Protein AF-A0A0R3WFK0-F1 (afdb_monomer)

Structure (mmCIF, N/CA/C/O backbone):
data_AF-A0A0R3WFK0-F1
#
_entry.id   AF-A0A0R3WFK0-F1
#
loop_
_atom_site.group_PDB
_atom_site.id
_atom_site.type_symbol
_atom_site.label_atom_id
_atom_site.label_alt_id
_atom_site.label_comp_id
_atom_site.label_asym_id
_atom_site.label_entity_id
_atom_site.label_seq_id
_atom_site.pdbx_PDB_ins_code
_atom_site.Cartn_x
_atom_site.Cartn_y
_atom_site.Cartn_z
_atom_site.occupancy
_atom_site.B_iso_or_equiv
_atom_site.auth_seq_id
_atom_site.auth_comp_id
_atom_site.auth_asym_id
_atom_site.auth_atom_id
_atom_site.pdbx_PDB_model_num
ATOM 1 N N . MET A 1 1 ? -41.812 4.746 13.144 1.00 50.59 1 MET A N 1
ATOM 2 C CA . MET A 1 1 ? -41.036 3.509 13.360 1.00 50.59 1 MET A CA 1
ATOM 3 C C . MET A 1 1 ? -39.976 3.384 12.269 1.00 50.59 1 MET A C 1
ATOM 5 O O . MET A 1 1 ? -40.323 3.472 11.104 1.00 50.59 1 MET A O 1
ATOM 9 N N . MET A 1 2 ? -38.715 3.273 12.698 1.00 54.09 2 MET A N 1
ATOM 10 C CA . MET A 1 2 ? -37.492 2.782 12.036 1.00 54.09 2 MET A CA 1
ATOM 11 C C . MET A 1 2 ? -37.436 2.751 10.492 1.00 54.09 2 MET A C 1
ATOM 13 O O . MET A 1 2 ? -37.789 1.750 9.870 1.00 54.09 2 MET A O 1
ATOM 17 N N . SER A 1 3 ? -36.857 3.795 9.888 1.00 56.38 3 SER A N 1
ATOM 18 C CA . SER A 1 3 ? -36.328 3.728 8.521 1.00 56.38 3 SER A CA 1
ATOM 19 C C . SER A 1 3 ? -34.957 3.060 8.545 1.00 56.38 3 SER A C 1
ATOM 21 O O . SER A 1 3 ? -33.976 3.603 9.046 1.00 56.38 3 SER A O 1
ATOM 23 N N . MET A 1 4 ? -34.928 1.846 8.018 1.00 60.41 4 MET A N 1
ATOM 24 C CA . MET A 1 4 ? -33.754 1.013 7.812 1.00 60.41 4 MET A CA 1
ATOM 25 C C . MET A 1 4 ? -32.991 1.604 6.617 1.00 60.41 4 MET A C 1
ATOM 27 O O . MET A 1 4 ? -33.323 1.320 5.465 1.00 60.41 4 MET A O 1
ATOM 31 N N . ALA A 1 5 ? -32.013 2.475 6.869 1.00 55.91 5 ALA A N 1
ATOM 32 C CA . ALA A 1 5 ? -31.030 2.831 5.852 1.00 55.91 5 ALA A CA 1
ATOM 33 C C . ALA A 1 5 ? -30.152 1.594 5.646 1.00 55.91 5 ALA A C 1
ATOM 35 O O . ALA A 1 5 ? -29.377 1.210 6.522 1.00 55.91 5 ALA A O 1
ATOM 36 N N . ARG A 1 6 ? -30.385 0.902 4.529 1.00 55.53 6 ARG A N 1
ATOM 37 C CA . ARG A 1 6 ? -29.605 -0.256 4.097 1.00 55.53 6 ARG A CA 1
ATOM 38 C C . ARG A 1 6 ? -28.147 0.185 4.061 1.00 55.53 6 ARG A C 1
ATOM 40 O O . ARG A 1 6 ? -27.818 1.099 3.320 1.00 55.53 6 ARG A O 1
ATOM 47 N N . GLY A 1 7 ? -27.316 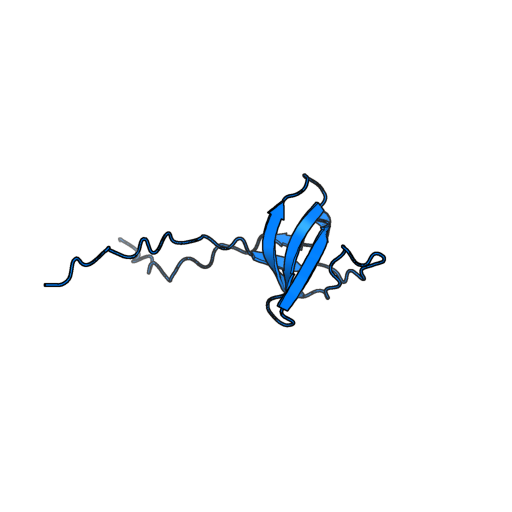-0.414 4.908 1.00 48.00 7 GLY A N 1
ATOM 48 C CA . GLY A 1 7 ? -25.882 -0.199 4.860 1.00 48.00 7 GLY A CA 1
ATOM 49 C C . GLY A 1 7 ? -25.382 -0.674 3.508 1.00 48.00 7 GLY A C 1
ATOM 50 O O . GLY A 1 7 ? -25.398 -1.874 3.234 1.00 48.00 7 GLY A O 1
ATOM 51 N N . ASP A 1 8 ? -24.968 0.264 2.666 1.00 52.19 8 ASP A N 1
ATOM 52 C CA . ASP A 1 8 ? -24.107 -0.005 1.530 1.00 52.19 8 ASP A CA 1
ATOM 53 C C . ASP A 1 8 ? -22.811 -0.617 2.078 1.00 52.19 8 ASP A C 1
ATOM 55 O O . ASP A 1 8 ? -21.829 0.071 2.348 1.00 52.19 8 ASP A O 1
ATOM 59 N N . GLN A 1 9 ? -22.797 -1.939 2.275 1.00 46.53 9 GLN A N 1
ATOM 60 C CA . GLN A 1 9 ? -21.565 -2.717 2.335 1.00 46.53 9 GLN A CA 1
ATOM 61 C C . GLN A 1 9 ? -20.978 -2.713 0.923 1.00 46.53 9 GLN A C 1
ATOM 63 O O . GLN A 1 9 ? -20.976 -3.724 0.219 1.00 46.53 9 GLN A O 1
ATOM 68 N N . GLN A 1 10 ? -20.535 -1.538 0.474 1.00 44.31 10 GLN A N 1
ATOM 69 C CA . GLN A 1 10 ? -19.696 -1.406 -0.695 1.00 44.31 10 GLN A CA 1
ATOM 70 C C . GLN A 1 10 ? -18.497 -2.289 -0.381 1.00 44.31 10 GLN A C 1
ATOM 72 O O . GLN A 1 10 ? -17.764 -2.028 0.572 1.00 44.31 10 GLN A O 1
ATOM 77 N N . SER A 1 11 ? -18.402 -3.420 -1.081 1.00 51.41 11 SER A N 1
ATOM 78 C CA . SER A 1 11 ? -17.289 -4.350 -0.961 1.00 51.41 11 SER A CA 1
ATOM 79 C C . SER A 1 11 ? -16.055 -3.566 -1.361 1.00 51.41 11 SER A C 1
ATOM 81 O O . SER A 1 11 ? -15.743 -3.444 -2.543 1.00 51.41 11 SER A O 1
ATOM 83 N N . GLN A 1 12 ? -15.435 -2.918 -0.381 1.00 55.50 12 GLN A N 1
ATOM 84 C CA . GLN A 1 12 ? -14.246 -2.134 -0.585 1.00 55.50 12 GLN A CA 1
ATOM 85 C C . GLN A 1 12 ? -13.185 -3.186 -0.833 1.00 55.50 12 GLN A C 1
ATOM 87 O O . GLN A 1 12 ? -12.758 -3.894 0.076 1.00 55.50 12 GLN A O 1
ATOM 92 N N . MET A 1 13 ? -12.908 -3.407 -2.114 1.00 62.38 13 MET A N 1
ATOM 93 C CA . MET A 1 13 ? -11.863 -4.299 -2.569 1.00 62.38 13 MET A CA 1
ATOM 94 C C . MET A 1 13 ? -10.574 -3.679 -2.039 1.00 62.38 13 MET A C 1
ATOM 96 O O . MET A 1 13 ? -10.025 -2.769 -2.652 1.00 62.38 13 MET A O 1
ATOM 100 N N . VAL A 1 14 ? -10.168 -4.070 -0.831 1.00 70.94 14 VAL A N 1
ATOM 101 C CA . VAL A 1 14 ? -8.947 -3.547 -0.232 1.00 70.94 14 VAL A CA 1
ATOM 102 C C . VAL A 1 14 ? -7.822 -4.151 -1.050 1.00 70.94 14 VAL A C 1
ATOM 104 O O . VAL A 1 14 ? -7.592 -5.363 -1.002 1.00 70.94 14 VAL A O 1
ATOM 107 N N . GLN A 1 15 ? -7.185 -3.323 -1.874 1.00 86.12 15 GLN A N 1
ATOM 108 C CA . GLN A 1 15 ? -6.028 -3.756 -2.635 1.00 86.12 15 GLN A CA 1
ATOM 109 C C . GLN A 1 15 ? -4.922 -4.038 -1.624 1.00 86.12 15 GLN A C 1
ATOM 111 O O . GLN A 1 15 ? -4.551 -3.173 -0.832 1.00 86.12 15 GLN A O 1
ATOM 116 N N . ARG A 1 16 ? -4.431 -5.273 -1.612 1.00 90.75 16 ARG A N 1
ATOM 117 C CA . ARG A 1 16 ? -3.361 -5.689 -0.709 1.00 90.75 16 ARG A CA 1
ATOM 118 C C . ARG A 1 16 ? -2.159 -6.066 -1.531 1.00 90.75 16 ARG A C 1
ATOM 120 O O . ARG A 1 16 ? -2.280 -6.647 -2.605 1.00 90.75 16 ARG A O 1
ATOM 127 N N . VAL A 1 17 ? -1.000 -5.742 -1.003 1.00 93.06 17 VAL A N 1
ATOM 128 C CA . VAL A 1 17 ? 0.278 -6.055 -1.617 1.00 93.06 17 VAL A CA 1
ATOM 129 C C . VAL A 1 17 ? 1.151 -6.749 -0.585 1.00 93.06 17 VAL A C 1
ATOM 131 O O . VAL A 1 17 ? 0.961 -6.568 0.618 1.00 93.06 17 VAL A O 1
ATOM 134 N N . ILE A 1 18 ? 2.073 -7.579 -1.049 1.00 93.81 18 ILE A N 1
ATOM 135 C CA . ILE A 1 18 ? 3.068 -8.233 -0.208 1.00 93.81 18 ILE A CA 1
ATOM 136 C C . ILE A 1 18 ? 4.435 -7.650 -0.508 1.00 93.81 18 ILE A C 1
ATOM 138 O O . ILE A 1 18 ? 4.840 -7.557 -1.664 1.00 93.81 18 ILE A O 1
ATOM 142 N N . ALA A 1 19 ? 5.164 -7.273 0.529 1.00 94.62 19 ALA A N 1
ATOM 143 C CA . ALA A 1 19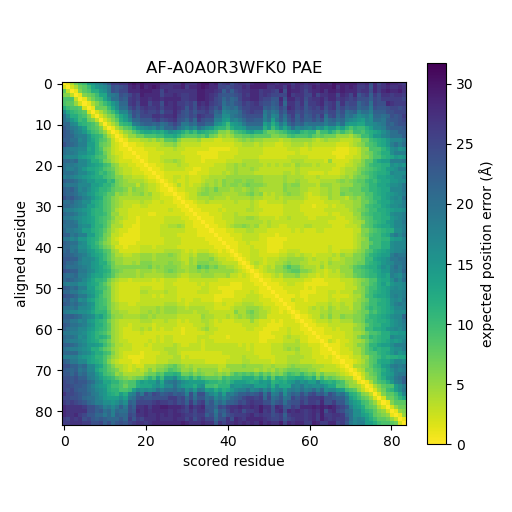 ? 6.538 -6.837 0.397 1.00 94.62 19 ALA A CA 1
ATOM 144 C C . ALA A 1 19 ? 7.418 -7.972 -0.139 1.00 94.62 19 ALA A C 1
ATOM 146 O O . ALA A 1 19 ? 7.550 -9.032 0.478 1.00 94.62 19 ALA A O 1
ATOM 147 N N . ARG A 1 20 ? 8.056 -7.754 -1.288 1.00 94.62 20 ARG A N 1
ATOM 148 C CA . ARG A 1 20 ? 9.028 -8.696 -1.860 1.00 94.62 20 ARG A CA 1
ATOM 149 C C . ARG A 1 20 ? 10.390 -8.598 -1.193 1.00 94.62 20 ARG A C 1
ATOM 151 O O . ARG A 1 20 ? 11.116 -9.591 -1.147 1.00 94.62 20 ARG A O 1
ATOM 158 N N . PHE A 1 21 ? 10.720 -7.405 -0.717 1.00 92.69 21 PHE A N 1
ATOM 159 C CA . PHE A 1 21 ? 11.994 -7.040 -0.115 1.00 92.69 21 PHE A CA 1
ATOM 160 C C . PHE A 1 21 ? 11.740 -6.248 1.165 1.00 92.69 21 PHE A C 1
ATOM 162 O O . PHE A 1 21 ? 10.645 -5.723 1.367 1.00 92.69 21 PHE A O 1
ATOM 169 N N . ASP A 1 22 ? 12.739 -6.190 2.034 1.00 93.31 22 ASP A N 1
ATOM 170 C CA . ASP A 1 22 ? 12.768 -5.220 3.117 1.00 93.31 22 ASP A CA 1
ATOM 171 C C . ASP A 1 22 ? 12.937 -3.801 2.564 1.00 93.31 22 ASP A C 1
ATOM 173 O O . ASP A 1 22 ? 13.633 -3.561 1.576 1.00 93.31 22 ASP A O 1
ATOM 177 N N . PHE A 1 23 ? 12.253 -2.860 3.200 1.00 92.25 23 PHE A N 1
ATOM 178 C CA . PHE A 1 23 ? 12.367 -1.445 2.916 1.00 92.25 23 PHE A CA 1
ATOM 179 C C . PHE A 1 23 ? 12.386 -0.700 4.242 1.00 92.25 23 PHE A C 1
ATOM 181 O O . PHE A 1 23 ? 11.467 -0.814 5.055 1.00 92.25 23 PHE A O 1
ATOM 188 N N . ASN A 1 24 ? 13.454 0.058 4.464 1.00 92.56 24 ASN A N 1
ATOM 189 C CA . ASN A 1 24 ? 13.596 0.900 5.635 1.00 92.56 24 ASN A CA 1
ATOM 190 C C . ASN A 1 24 ? 13.304 2.345 5.229 1.00 92.56 24 ASN A C 1
ATOM 192 O O . ASN A 1 24 ? 14.072 2.924 4.463 1.00 92.56 24 A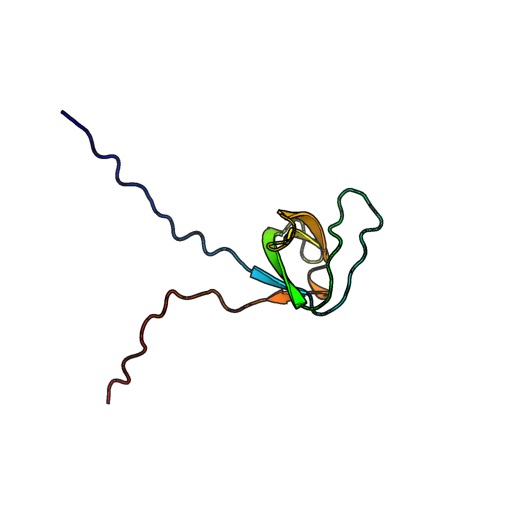SN A O 1
ATOM 196 N N . ALA A 1 25 ? 12.224 2.916 5.760 1.00 90.12 25 ALA A N 1
ATOM 197 C CA . ALA A 1 25 ? 11.906 4.328 5.602 1.00 90.12 25 ALA A CA 1
ATOM 198 C C . ALA A 1 25 ? 13.092 5.189 6.051 1.00 90.12 25 ALA A C 1
ATOM 200 O O . ALA A 1 25 ? 13.668 4.962 7.120 1.00 90.12 25 ALA A O 1
ATOM 201 N N . SER A 1 26 ? 13.460 6.157 5.220 1.00 89.50 26 SER A N 1
ATOM 202 C CA . SER A 1 26 ? 14.467 7.169 5.542 1.00 89.50 26 SER A CA 1
ATOM 203 C C . SER A 1 26 ? 13.796 8.442 6.062 1.00 89.50 26 SER A C 1
ATOM 205 O O . SER A 1 26 ? 14.302 9.078 6.983 1.00 89.50 26 SER A O 1
ATOM 207 N N . GLU A 1 27 ? 12.620 8.749 5.522 1.00 89.56 27 GLU A N 1
ATOM 208 C CA . GLU A 1 27 ? 11.781 9.894 5.833 1.00 89.56 27 GLU A CA 1
ATOM 209 C C . GLU A 1 27 ? 10.578 9.485 6.701 1.00 89.56 27 GLU A C 1
ATOM 211 O O . GLU A 1 27 ? 10.080 8.360 6.615 1.00 89.56 27 GLU A O 1
ATOM 216 N N . PRO A 1 28 ? 10.038 10.405 7.519 1.00 87.19 28 PRO A N 1
ATOM 217 C CA . PRO A 1 28 ? 8.884 10.126 8.379 1.00 87.19 28 PRO A CA 1
ATOM 218 C C . PRO A 1 28 ? 7.583 9.865 7.605 1.00 87.19 28 PRO A C 1
ATOM 220 O O . PRO A 1 28 ? 6.619 9.355 8.175 1.00 87.19 28 PRO A O 1
ATOM 223 N N . GLU A 1 29 ? 7.536 10.243 6.328 1.00 91.12 29 GLU A N 1
ATOM 224 C CA . GLU A 1 29 ? 6.395 10.005 5.442 1.00 91.12 29 GLU A CA 1
ATOM 225 C C . GLU A 1 29 ? 6.456 8.624 4.773 1.00 91.12 29 GLU A C 1
ATOM 227 O O . GLU A 1 29 ? 5.443 8.145 4.260 1.00 91.12 29 GLU A O 1
ATOM 232 N N . GLU A 1 30 ? 7.618 7.967 4.805 1.00 93.88 30 GLU A N 1
ATOM 233 C CA . GLU A 1 30 ? 7.844 6.642 4.238 1.00 93.88 30 GLU A CA 1
ATOM 234 C C . GLU A 1 30 ? 7.461 5.524 5.225 1.00 93.88 30 GLU A C 1
ATOM 236 O O . GLU A 1 30 ? 7.478 5.674 6.447 1.00 93.88 30 GLU A O 1
ATOM 241 N N . LEU A 1 31 ? 7.107 4.360 4.686 1.00 92.88 31 LEU A N 1
ATOM 242 C CA . LEU A 1 31 ? 6.661 3.199 5.444 1.00 92.88 31 LEU A CA 1
ATOM 243 C C . LEU A 1 31 ? 7.758 2.139 5.501 1.00 92.88 31 LEU A C 1
ATOM 245 O O . LEU A 1 31 ? 8.042 1.527 4.481 1.00 92.88 31 LEU A O 1
ATOM 249 N N . SER A 1 32 ? 8.313 1.853 6.680 1.00 93.62 32 SER A N 1
ATOM 250 C CA . SER A 1 32 ? 9.239 0.723 6.858 1.00 93.62 32 SER A CA 1
ATOM 251 C C . SER A 1 32 ? 8.497 -0.608 6.942 1.00 93.62 32 SER A C 1
ATOM 253 O O . SER A 1 32 ? 7.649 -0.766 7.819 1.00 93.62 32 SER A O 1
ATOM 255 N N . PHE A 1 33 ? 8.865 -1.585 6.116 1.00 93.94 33 PHE A N 1
ATOM 256 C CA . PHE A 1 33 ? 8.301 -2.939 6.115 1.00 93.94 33 PHE A CA 1
ATOM 257 C C . PHE A 1 33 ? 9.369 -3.991 5.809 1.00 93.94 33 PHE A C 1
ATOM 259 O O . PHE A 1 33 ? 10.421 -3.701 5.241 1.00 93.94 33 PHE A O 1
ATOM 266 N N . HIS A 1 34 ? 9.085 -5.240 6.159 1.00 94.44 34 HIS A N 1
ATOM 267 C CA . HIS A 1 34 ? 9.957 -6.373 5.878 1.00 94.44 34 HIS A CA 1
ATOM 268 C C . HIS A 1 34 ? 9.386 -7.237 4.761 1.00 94.44 34 HIS A C 1
ATOM 270 O O . HIS A 1 34 ? 8.177 -7.300 4.547 1.00 94.44 34 HIS A O 1
ATOM 276 N N . ARG A 1 35 ? 10.262 -7.971 4.071 1.00 94.38 35 ARG A N 1
ATOM 277 C CA . ARG A 1 35 ? 9.845 -8.990 3.105 1.00 94.38 35 ARG A CA 1
ATOM 278 C C . ARG A 1 35 ? 8.817 -9.941 3.729 1.00 94.38 35 ARG A C 1
ATOM 280 O O . ARG A 1 35 ? 9.091 -10.581 4.741 1.00 94.38 35 ARG A O 1
ATOM 287 N N . GLY A 1 36 ? 7.682 -10.097 3.056 1.00 92.75 36 GLY A N 1
ATOM 288 C CA . GLY A 1 36 ? 6.552 -10.910 3.498 1.00 92.75 36 GLY A CA 1
ATOM 289 C C . GLY A 1 36 ? 5.451 -10.120 4.206 1.00 92.75 36 GLY A C 1
ATOM 290 O O . GLY A 1 36 ? 4.364 -10.667 4.388 1.00 92.75 36 GLY A O 1
ATOM 291 N N . ASP A 1 37 ? 5.685 -8.851 4.551 1.00 93.75 37 ASP A N 1
ATOM 292 C CA . ASP A 1 37 ? 4.659 -8.011 5.164 1.00 93.75 37 ASP A CA 1
ATOM 293 C C . ASP A 1 37 ? 3.528 -7.712 4.182 1.00 93.75 37 ASP A C 1
ATOM 295 O O . ASP A 1 37 ? 3.746 -7.407 3.007 1.00 93.75 37 ASP A O 1
ATOM 299 N N . VAL A 1 38 ? 2.300 -7.777 4.694 1.00 93.12 38 VAL A N 1
ATOM 300 C CA . VAL A 1 38 ? 1.098 -7.414 3.946 1.00 93.12 38 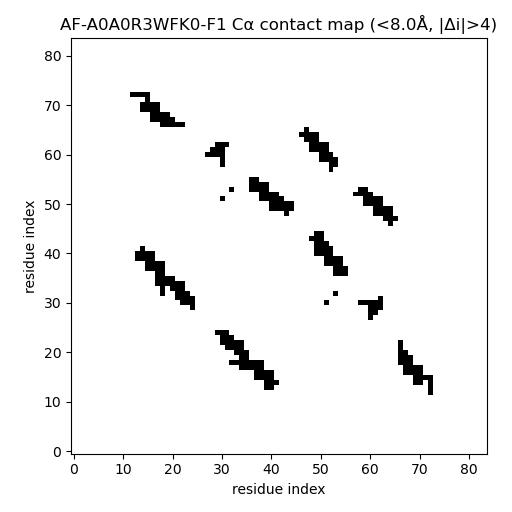VAL A CA 1
ATOM 301 C C . VAL A 1 38 ? 0.783 -5.949 4.197 1.00 93.12 38 VAL A C 1
ATOM 303 O O . VAL A 1 38 ? 0.554 -5.532 5.338 1.00 93.12 38 VAL A O 1
ATOM 306 N N . ILE A 1 39 ? 0.727 -5.192 3.109 1.00 93.50 39 ILE A N 1
ATOM 307 C CA . ILE A 1 39 ? 0.420 -3.771 3.105 1.00 93.50 39 ILE A CA 1
ATOM 308 C C . ILE A 1 39 ? -0.929 -3.579 2.416 1.00 93.50 39 ILE A C 1
ATOM 310 O O . ILE A 1 39 ? -1.167 -4.054 1.305 1.00 93.50 39 ILE A O 1
ATOM 314 N N . GLU A 1 40 ? -1.837 -2.897 3.094 1.00 92.69 40 GLU A N 1
ATOM 315 C CA . GLU A 1 40 ? -3.124 -2.476 2.559 1.00 92.69 40 GLU A CA 1
ATOM 316 C C . GLU A 1 40 ? -2.922 -1.149 1.833 1.00 92.69 40 GLU A C 1
ATOM 318 O O . GLU A 1 40 ? -2.523 -0.160 2.446 1.00 92.69 40 GLU A O 1
ATOM 323 N N . VAL A 1 41 ? -3.160 -1.124 0.526 1.00 91.62 41 VAL A N 1
ATOM 324 C CA . VAL A 1 41 ? -3.026 0.090 -0.280 1.00 91.62 41 VAL A CA 1
ATOM 325 C C . VAL A 1 41 ? -4.187 1.016 0.064 1.00 91.62 41 VAL A C 1
ATOM 327 O O . VAL A 1 41 ? -5.348 0.700 -0.193 1.00 91.62 41 VAL A O 1
ATOM 330 N N . LEU A 1 42 ? -3.860 2.160 0.661 1.00 90.44 42 LEU A N 1
ATOM 331 C CA . LEU A 1 42 ? -4.809 3.215 1.011 1.00 90.44 42 LEU A CA 1
ATOM 332 C C . LEU A 1 42 ? -4.994 4.206 -0.143 1.00 90.44 42 LEU A C 1
ATOM 334 O O . LEU A 1 42 ? -6.071 4.774 -0.298 1.00 90.44 42 LEU A O 1
ATOM 338 N N . GLY A 1 43 ? -3.951 4.408 -0.948 1.00 89.81 43 GLY A N 1
ATOM 339 C CA . GLY A 1 43 ? -3.958 5.302 -2.099 1.00 89.81 43 GLY A CA 1
ATOM 340 C C . GLY A 1 43 ? -2.688 5.144 -2.927 1.00 89.81 43 GLY A C 1
ATOM 341 O O . GLY A 1 43 ? -1.691 4.612 -2.451 1.00 89.81 43 GLY A O 1
ATOM 342 N N . GLN A 1 44 ? -2.726 5.584 -4.176 1.00 89.50 44 GLN A N 1
ATOM 343 C CA . GLN A 1 44 ? -1.544 5.675 -5.031 1.00 89.50 44 GLN A CA 1
ATOM 344 C C . GLN A 1 44 ? -1.283 7.167 -5.207 1.00 89.50 44 GLN A C 1
ATOM 346 O O . GLN A 1 44 ? -2.134 7.840 -5.783 1.00 89.50 44 GLN A O 1
ATOM 351 N N . GLU A 1 45 ? -0.186 7.680 -4.645 1.00 88.06 45 GLU A N 1
ATOM 352 C CA . GLU A 1 45 ? 0.201 9.078 -4.889 1.00 88.06 45 GLU A CA 1
ATOM 353 C C . GLU A 1 45 ? 0.687 9.201 -6.336 1.00 88.06 45 GLU A C 1
ATOM 355 O O . GLU A 1 45 ? 0.223 10.066 -7.071 1.00 88.06 45 GLU A O 1
ATOM 360 N N . ASP A 1 46 ? 1.528 8.250 -6.764 1.00 89.19 46 ASP A N 1
ATOM 361 C CA . ASP A 1 46 ? 2.117 8.192 -8.101 1.00 89.19 46 ASP A CA 1
ATOM 362 C C . ASP A 1 46 ? 2.308 6.740 -8.583 1.00 89.19 46 ASP A C 1
ATOM 364 O O . ASP A 1 46 ? 2.075 5.768 -7.859 1.00 89.19 46 ASP A O 1
ATOM 368 N N . GLU A 1 47 ? 2.811 6.572 -9.810 1.00 88.31 47 GLU A N 1
ATOM 369 C CA . GLU A 1 47 ? 3.144 5.262 -10.396 1.00 88.31 47 GLU A CA 1
ATOM 370 C C . GLU A 1 47 ? 4.269 4.539 -9.638 1.00 88.31 47 GLU A C 1
ATOM 372 O O . GLU A 1 47 ? 4.335 3.310 -9.619 1.00 88.31 47 GLU A O 1
ATOM 377 N N . ASN A 1 48 ? 5.161 5.300 -8.999 1.00 90.69 48 ASN A N 1
ATOM 378 C CA . ASN A 1 48 ? 6.289 4.757 -8.249 1.00 90.69 48 ASN A CA 1
ATOM 379 C C . ASN A 1 48 ? 6.009 4.627 -6.750 1.00 90.69 48 ASN A C 1
ATOM 381 O O . ASN A 1 48 ? 6.579 3.730 -6.130 1.00 90.69 48 ASN A O 1
ATOM 385 N N . TRP A 1 49 ? 5.160 5.491 -6.186 1.00 92.50 49 TRP A N 1
ATOM 386 C CA . TRP A 1 49 ? 4.963 5.642 -4.744 1.00 92.50 49 TRP A CA 1
ATOM 387 C C . TRP A 1 49 ? 3.506 5.458 -4.355 1.00 92.50 49 TRP A C 1
ATOM 389 O O . TRP A 1 49 ? 2.624 6.224 -4.749 1.00 92.50 49 TRP A O 1
ATOM 399 N N . TRP A 1 50 ? 3.253 4.436 -3.546 1.00 93.81 50 TRP A N 1
ATOM 400 C CA . TRP A 1 50 ? 1.925 4.116 -3.047 1.00 93.81 50 TRP A CA 1
ATOM 401 C C . TRP A 1 50 ? 1.848 4.385 -1.555 1.00 93.81 50 TRP A C 1
ATOM 403 O O . TRP A 1 50 ? 2.797 4.156 -0.810 1.00 93.81 50 TRP A O 1
ATOM 413 N N . ARG A 1 51 ? 0.691 4.855 -1.104 1.00 93.75 51 ARG A N 1
ATOM 414 C CA . ARG A 1 51 ? 0.373 5.018 0.305 1.00 93.75 51 ARG A CA 1
ATOM 415 C C . ARG A 1 51 ? -0.323 3.767 0.802 1.00 93.75 51 ARG A C 1
ATOM 417 O O . ARG A 1 51 ? -1.345 3.348 0.256 1.00 93.75 51 ARG A O 1
ATOM 424 N N . GLY A 1 52 ? 0.180 3.192 1.881 1.00 93.88 52 GLY A N 1
ATOM 425 C CA . GLY A 1 52 ? -0.436 2.009 2.462 1.00 93.88 52 GLY A CA 1
A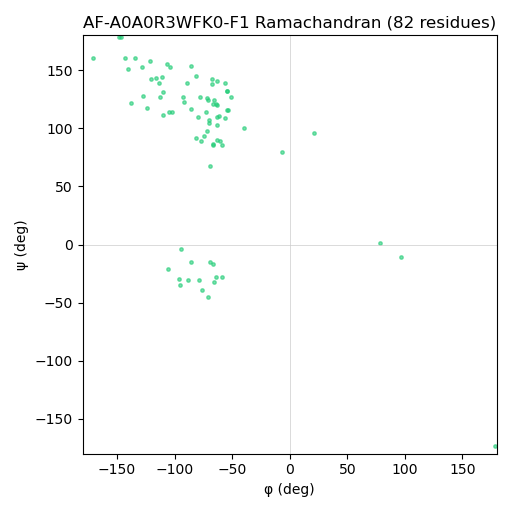TOM 426 C C . GLY A 1 52 ? -0.279 1.908 3.956 1.00 93.88 52 GLY A C 1
ATOM 427 O O . GLY A 1 52 ? 0.314 2.769 4.605 1.00 93.88 52 GLY A O 1
ATOM 428 N N . ARG A 1 53 ? -0.870 0.842 4.485 1.00 93.94 53 ARG A N 1
ATOM 429 C CA . ARG A 1 53 ? -0.883 0.502 5.897 1.00 93.94 53 ARG A CA 1
ATOM 430 C C . ARG A 1 53 ? -0.398 -0.920 6.108 1.00 93.94 53 ARG A C 1
ATOM 432 O O . ARG A 1 53 ? -0.943 -1.839 5.509 1.00 93.94 53 ARG A O 1
ATOM 439 N N . ILE A 1 54 ? 0.573 -1.126 6.986 1.00 92.56 54 ILE A N 1
ATOM 440 C CA . ILE A 1 54 ? 0.998 -2.478 7.362 1.00 92.56 54 ILE A CA 1
ATOM 441 C C . ILE A 1 54 ? -0.097 -3.113 8.205 1.00 92.56 54 ILE A C 1
ATOM 443 O O . ILE A 1 54 ? -0.458 -2.587 9.256 1.00 92.56 54 ILE A O 1
ATOM 447 N N . SER A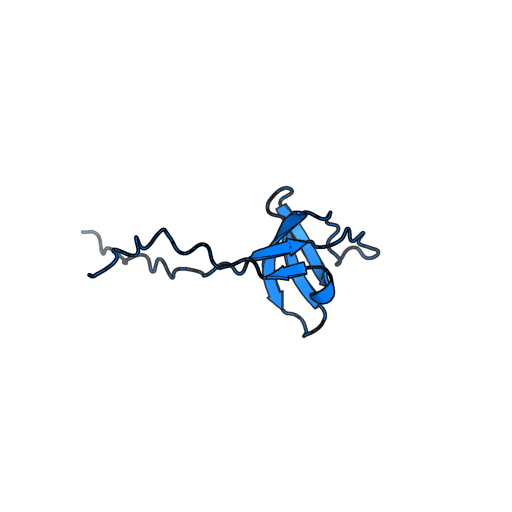 1 55 ? -0.583 -4.275 7.781 1.00 88.19 55 SER A N 1
ATOM 448 C CA . SER A 1 55 ? -1.649 -4.980 8.496 1.00 88.19 55 SER A CA 1
ATOM 449 C C . SER A 1 55 ? -1.191 -5.472 9.882 1.00 88.19 55 SER A C 1
ATOM 451 O O . SER A 1 55 ? -1.969 -5.471 10.831 1.00 88.19 55 SER A O 1
ATOM 453 N N . SER A 1 56 ? 0.094 -5.825 10.031 1.00 87.75 56 SER A N 1
ATOM 454 C CA . SER A 1 56 ? 0.657 -6.343 11.288 1.00 87.75 56 SER A CA 1
ATOM 455 C C . SER A 1 56 ? 0.914 -5.279 12.363 1.00 87.75 56 SER A C 1
ATOM 457 O O . SER A 1 56 ? 0.716 -5.558 13.543 1.00 87.75 56 SER A O 1
ATOM 459 N N . THR A 1 57 ? 1.396 -4.088 11.995 1.00 89.81 57 THR A N 1
ATOM 460 C CA . THR A 1 57 ? 1.754 -3.017 12.950 1.00 89.81 57 THR A CA 1
ATOM 461 C C . THR A 1 57 ? 0.743 -1.875 12.958 1.00 89.81 57 THR A C 1
ATOM 463 O O . THR A 1 57 ? 0.671 -1.112 13.917 1.00 89.81 57 THR A O 1
ATOM 466 N N . GLY A 1 58 ? -0.045 -1.740 11.891 1.00 90.12 58 GLY A N 1
ATOM 467 C CA . GLY A 1 58 ? -0.957 -0.626 11.673 1.00 90.12 58 GLY A CA 1
ATOM 468 C C . GLY A 1 58 ? -0.280 0.657 11.188 1.00 90.12 58 GLY A C 1
ATOM 469 O O . GLY A 1 58 ? -1.004 1.635 10.991 1.00 90.12 58 GLY A O 1
ATOM 470 N N . SER A 1 59 ? 1.044 0.664 10.987 1.00 91.25 59 SER A N 1
ATOM 471 C CA . SER A 1 59 ? 1.802 1.822 10.496 1.00 91.25 59 SER A CA 1
ATOM 472 C C . SER A 1 59 ? 1.372 2.209 9.089 1.00 91.25 59 SER A C 1
ATOM 474 O O . SER A 1 59 ? 1.151 1.337 8.253 1.00 91.25 59 SER A O 1
ATOM 476 N N . THR A 1 60 ? 1.291 3.509 8.819 1.00 93.12 60 THR A N 1
ATOM 477 C CA . THR A 1 60 ? 0.937 4.063 7.507 1.00 93.12 60 THR A CA 1
ATOM 478 C C . THR A 1 60 ? 2.040 4.946 6.964 1.00 93.12 60 THR A C 1
ATOM 480 O O . THR A 1 60 ? 2.603 5.727 7.723 1.00 93.12 60 THR A O 1
ATOM 483 N N . GLY A 1 61 ? 2.270 4.885 5.659 1.00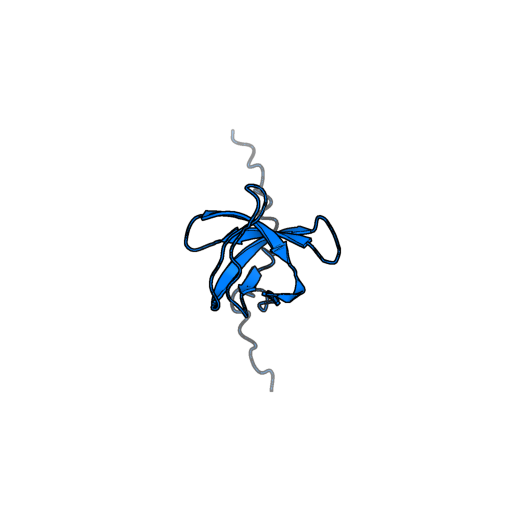 94.12 61 GLY A N 1
ATOM 484 C CA . GLY A 1 61 ? 3.249 5.728 4.981 1.00 94.12 61 GLY A CA 1
ATOM 485 C C . GLY A 1 61 ? 3.330 5.414 3.492 1.00 94.12 61 GLY A C 1
ATOM 486 O O . GLY A 1 61 ? 2.533 4.628 2.967 1.00 94.12 61 GLY A O 1
ATOM 487 N N . LEU A 1 62 ? 4.289 6.049 2.832 1.00 94.56 62 LEU A N 1
ATOM 488 C CA . LEU A 1 62 ? 4.603 5.873 1.423 1.00 94.56 62 LEU A CA 1
ATOM 489 C C . LEU A 1 62 ? 5.619 4.752 1.229 1.00 94.56 62 LEU A C 1
ATOM 491 O O . LEU A 1 62 ? 6.583 4.629 1.978 1.00 94.56 62 LEU A O 1
ATOM 495 N N . PHE A 1 63 ? 5.415 3.935 0.209 1.00 93.69 63 PHE A N 1
ATOM 496 C CA . PHE A 1 63 ? 6.345 2.884 -0.158 1.00 93.69 63 PHE A CA 1
ATOM 497 C C . PHE A 1 63 ? 6.470 2.762 -1.675 1.00 93.69 63 PHE A C 1
ATOM 499 O O . PHE A 1 63 ? 5.509 3.036 -2.403 1.00 93.69 63 PHE A O 1
ATOM 506 N N . PRO A 1 64 ? 7.631 2.311 -2.172 1.00 93.75 64 PRO A N 1
ATOM 507 C CA . PRO A 1 64 ? 7.814 2.099 -3.593 1.00 93.75 64 PRO A CA 1
ATOM 508 C C . PRO A 1 64 ? 7.022 0.878 -4.077 1.00 93.75 64 PRO A C 1
ATOM 510 O O . PRO A 1 64 ? 7.219 -0.241 -3.596 1.00 93.75 64 PRO A O 1
ATOM 513 N N . ALA A 1 65 ? 6.188 1.064 -5.101 1.00 91.50 65 ALA A N 1
ATOM 514 C CA . ALA A 1 65 ? 5.390 -0.007 -5.706 1.00 91.50 65 ALA A CA 1
ATOM 515 C C . ALA A 1 65 ? 6.262 -1.154 -6.263 1.00 91.50 65 ALA A C 1
ATOM 517 O O . ALA A 1 65 ? 5.861 -2.312 -6.253 1.00 91.50 65 ALA A O 1
ATOM 518 N N . ASN A 1 66 ? 7.501 -0.851 -6.673 1.00 93.44 66 ASN A N 1
ATOM 519 C CA . ASN A 1 66 ? 8.469 -1.835 -7.177 1.00 93.44 66 ASN A CA 1
ATOM 520 C C . ASN A 1 66 ? 8.996 -2.813 -6.107 1.00 93.44 66 ASN A C 1
ATOM 522 O O . ASN A 1 66 ? 9.616 -3.820 -6.450 1.00 93.44 66 ASN A O 1
ATOM 526 N N . TYR A 1 67 ? 8.790 -2.521 -4.818 1.00 93.62 67 TYR A N 1
ATOM 527 C CA . TYR A 1 67 ? 9.230 -3.380 -3.711 1.00 93.62 67 TYR A CA 1
ATOM 528 C C . TYR A 1 67 ? 8.135 -4.333 -3.237 1.00 93.62 67 TYR A C 1
ATOM 530 O O . TYR A 1 67 ? 8.382 -5.180 -2.375 1.00 93.62 67 TYR A O 1
ATOM 538 N N . VAL A 1 68 ? 6.937 -4.226 -3.808 1.00 93.25 68 VAL A N 1
ATOM 539 C CA . VAL A 1 68 ? 5.785 -5.039 -3.442 1.00 93.25 68 VAL A CA 1
ATOM 540 C C . VAL A 1 68 ? 5.259 -5.818 -4.645 1.00 93.25 68 VAL A C 1
ATOM 542 O O . VAL A 1 68 ? 5.479 -5.452 -5.794 1.00 93.25 68 VAL A O 1
ATOM 545 N N . ASP A 1 69 ? 4.549 -6.904 -4.376 1.00 93.38 69 ASP A N 1
ATOM 546 C CA . ASP A 1 69 ? 3.769 -7.649 -5.359 1.00 93.38 69 ASP A CA 1
ATOM 547 C C . ASP A 1 69 ? 2.285 -7.513 -5.027 1.00 93.38 69 ASP A C 1
ATOM 549 O O . ASP A 1 69 ? 1.887 -7.592 -3.862 1.00 93.38 69 ASP A O 1
ATOM 553 N N . THR A 1 70 ? 1.446 -7.331 -6.045 1.00 89.19 70 THR A N 1
ATOM 554 C CA . THR A 1 70 ? -0.009 -7.310 -5.842 1.00 89.19 70 THR A CA 1
ATOM 555 C C . THR A 1 70 ? -0.491 -8.682 -5.391 1.00 89.19 70 THR A C 1
ATOM 557 O O . THR A 1 70 ? -0.226 -9.699 -6.032 1.00 89.19 70 THR A O 1
ATOM 560 N N . LEU A 1 71 ? -1.180 -8.727 -4.251 1.00 85.56 71 LEU A N 1
ATOM 561 C CA . LEU A 1 71 ? -1.812 -9.953 -3.797 1.00 85.56 71 LEU A CA 1
ATOM 562 C C . LEU A 1 71 ? -3.143 -10.120 -4.522 1.00 85.56 71 LEU A C 1
ATOM 564 O O . LEU A 1 71 ? -3.844 -9.133 -4.763 1.00 85.56 71 LEU A O 1
ATOM 568 N N . PRO A 1 72 ? -3.535 -11.367 -4.836 1.00 78.25 72 PRO A N 1
ATOM 569 C CA . PRO A 1 72 ? -4.854 -11.612 -5.377 1.00 78.25 72 PRO A CA 1
ATOM 570 C C . PRO A 1 72 ? -5.901 -11.044 -4.410 1.00 78.25 72 PRO A C 1
ATOM 572 O O . PRO A 1 72 ? -5.759 -11.198 -3.185 1.00 78.25 72 PRO A O 1
ATOM 575 N N . PRO A 1 73 ? -6.959 -10.396 -4.933 1.00 68.19 73 PRO A N 1
ATOM 576 C CA . PRO A 1 73 ? -8.063 -9.980 -4.094 1.00 68.19 73 PRO A CA 1
ATOM 577 C C . PRO A 1 73 ? -8.555 -11.219 -3.350 1.00 68.19 73 PRO A C 1
ATOM 579 O O . PRO A 1 73 ? -8.735 -12.283 -3.949 1.00 68.19 73 PRO A O 1
ATOM 582 N N . ILE A 1 74 ? -8.738 -11.097 -2.033 1.00 65.12 74 ILE A N 1
ATOM 583 C CA . ILE A 1 74 ? -9.433 -12.127 -1.258 1.00 65.12 74 ILE A CA 1
ATOM 584 C C . ILE A 1 74 ? -10.875 -12.122 -1.734 1.00 65.12 74 ILE A C 1
ATOM 586 O O . ILE A 1 74 ? -11.734 -11.420 -1.211 1.00 65.12 74 ILE A O 1
ATOM 590 N N . MET A 1 75 ? -11.115 -12.886 -2.789 1.00 57.47 75 MET A N 1
ATOM 591 C CA . MET A 1 75 ? -12.446 -13.231 -3.230 1.00 57.47 75 MET A CA 1
ATOM 592 C C . MET A 1 75 ? -13.036 -14.061 -2.084 1.00 57.47 75 MET A C 1
ATOM 594 O O . MET A 1 75 ? -12.430 -15.074 -1.715 1.00 57.47 75 MET A O 1
ATOM 598 N N . PRO A 1 76 ? -14.163 -13.656 -1.475 1.00 58.22 76 PRO A N 1
ATOM 599 C CA . PRO A 1 76 ? -14.829 -14.487 -0.487 1.00 58.22 76 PRO A CA 1
ATOM 600 C C . PRO A 1 76 ? -15.269 -15.754 -1.212 1.00 58.22 76 PRO A C 1
ATOM 602 O O . PRO A 1 76 ? -16.198 -15.690 -2.004 1.00 58.22 76 PRO A O 1
ATOM 605 N N . ASN A 1 77 ? -14.522 -16.845 -1.008 1.00 56.25 77 ASN A N 1
ATOM 606 C CA . ASN A 1 77 ? -14.682 -18.185 -1.575 1.00 56.25 77 ASN A CA 1
ATOM 607 C C . ASN A 1 77 ? -15.974 -18.367 -2.395 1.00 56.25 77 ASN A C 1
ATOM 609 O O . ASN A 1 77 ? -16.955 -18.934 -1.910 1.00 56.25 77 ASN A O 1
ATOM 613 N N . VAL A 1 78 ? -15.984 -17.896 -3.648 1.00 60.53 78 VAL A N 1
ATOM 614 C CA . VAL A 1 78 ? -17.002 -18.312 -4.608 1.00 60.53 78 VAL A CA 1
ATOM 615 C C . VAL A 1 78 ? -16.543 -19.690 -5.013 1.00 60.53 78 VAL A C 1
ATOM 617 O O . VAL A 1 78 ? -15.723 -19.824 -5.920 1.00 60.53 78 VAL A O 1
ATOM 620 N N . ALA A 1 79 ? -17.012 -20.688 -4.260 1.00 59.47 79 ALA A N 1
ATOM 621 C CA . ALA A 1 79 ? -16.916 -22.091 -4.601 1.00 59.47 79 ALA A CA 1
ATOM 622 C C . ALA A 1 79 ? -17.180 -22.218 -6.103 1.00 59.47 79 ALA A C 1
ATOM 624 O O . ALA A 1 79 ? -18.324 -22.140 -6.558 1.00 59.47 79 ALA A O 1
ATOM 625 N N . HIS A 1 80 ? -16.102 -22.341 -6.876 1.00 53.50 80 HIS A N 1
ATOM 626 C CA . HIS A 1 80 ? -16.161 -22.715 -8.270 1.00 53.50 80 HIS A CA 1
ATOM 627 C C . HIS A 1 80 ? -16.661 -24.152 -8.243 1.00 53.50 80 HIS A C 1
ATOM 629 O O . HIS A 1 80 ? -15.878 -25.092 -8.160 1.00 53.50 80 HIS A O 1
ATOM 635 N N . ARG A 1 81 ? -17.988 -24.326 -8.206 1.00 53.06 81 ARG A N 1
ATOM 636 C CA . ARG A 1 81 ? -18.613 -25.593 -8.563 1.00 53.06 81 ARG A CA 1
ATOM 637 C C . ARG A 1 81 ? -18.060 -25.916 -9.950 1.00 53.06 81 ARG A C 1
ATOM 639 O O . ARG A 1 81 ? -18.332 -25.129 -10.860 1.00 53.06 81 ARG A O 1
ATOM 646 N N . PRO A 1 82 ? -17.292 -27.001 -10.144 1.00 54.19 82 PRO A N 1
ATOM 647 C CA . PRO A 1 82 ? -17.052 -27.460 -11.494 1.00 54.19 82 PRO A CA 1
ATOM 648 C C . PRO A 1 82 ? -18.427 -27.856 -12.036 1.00 54.19 82 PRO A C 1
ATOM 650 O O . PRO A 1 82 ? -19.072 -28.775 -11.536 1.00 54.19 82 PRO A O 1
ATOM 653 N N . ALA A 1 83 ? -18.937 -27.076 -12.982 1.00 58.34 83 ALA A N 1
ATOM 654 C CA . ALA A 1 83 ? -20.008 -27.534 -13.841 1.00 58.34 83 ALA A CA 1
ATOM 655 C C . ALA A 1 83 ? -19.338 -28.370 -14.930 1.00 58.34 83 ALA A C 1
ATOM 657 O O . ALA A 1 83 ? -18.850 -27.791 -15.896 1.00 58.34 83 ALA A O 1
ATOM 658 N N . ASN A 1 84 ? -19.226 -29.682 -14.704 1.00 47.16 84 ASN A N 1
ATOM 659 C CA . ASN A 1 84 ? -19.489 -30.751 -15.678 1.00 47.16 84 ASN A CA 1
ATOM 660 C C . ASN A 1 84 ? -19.199 -32.121 -15.055 1.00 47.16 84 ASN A C 1
ATOM 662 O O . ASN A 1 84 ? -18.043 -32.330 -14.624 1.00 47.16 84 ASN A O 1
#

Secondary structure (DSSP, 8-state):
---------------EEEESS-B--SSTTB--B-TT-EEEEEEESSSSEEEEEETTT--EEEEEGGGEEEPPP-----------

Foldseek 3Di:
DDDPPPPPPVVPQFWKKFFCAFDDDPDPQADGDGGGWIWGFPACPDPQWTWTATPVPRDIHIDGPVRIGTDDRPDVPPPPPPDD

Solvent-accessible surface area (backbone atoms only — not comparable to full-atom values): 5174 Å² total; per-residue (Å²): 134,86,86,80,76,77,77,80,76,67,80,72,78,68,49,3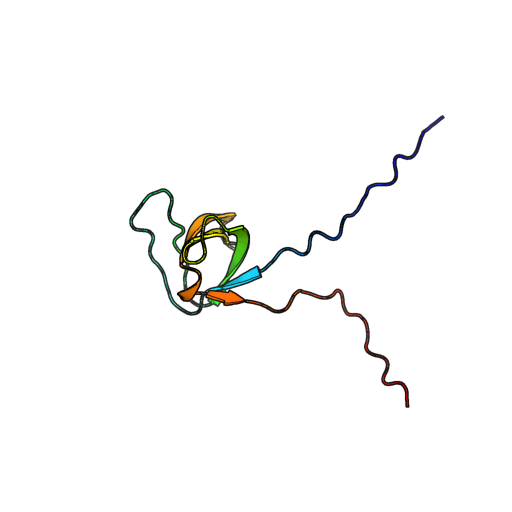6,29,31,25,71,43,67,41,78,48,89,51,92,62,34,40,63,47,47,55,69,40,46,31,38,53,77,45,66,83,49,94,57,36,28,29,28,28,33,71,88,80,63,52,66,22,34,37,54,49,89,44,39,41,82,46,78,72,85,65,7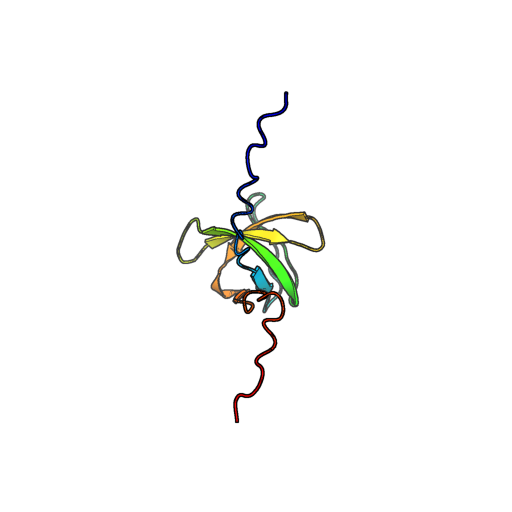9,79,73,77,76,69,81,89,126

Nearest PDB structures (foldseek):
  7jt9-assembly1_A  TM=9.451E-01  e=1.531E-06  Homo sapiens
  7a2w-assembly1_A  TM=9.274E-01  e=1.531E-06  Homo sapiens
  6edf-assembly1_A  TM=9.513E-01  e=3.470E-06  Homo sapiens
  4hvw-assembly1_A  TM=9.524E-01  e=4.927E-06  Gallus gallus
  6c4s-assembly1_B  TM=8.525E-01  e=1.184E-05  Homo sapiens

pLDDT: mean 80.58, std 17.0, range [44.31, 94.62]

Mean predicted aligned error: 10.18 Å

Radius of gyration: 17.05 Å; Cα contacts (8 Å, |Δi|>4): 142; chains: 1; bounding box: 56×41×29 Å

Organism: Taenia asiatica (NCBI:txid60517)

InterPro domains:
  IPR001452 SH3 domain [PF00018] (18-65)
  IPR001452 SH3 domain [PR00452] (15-25)
  IPR001452 SH3 domain [PR00452] (29-44)
  IPR001452 SH3 domain [PR00452] (46-55)
  IPR001452 SH3 domain [PR00452] (59-71)
  IPR001452 SH3 domain [PS50002] (12-73)
  IPR001452 SH3 domain [SM00326] (15-72)
  IPR036028 SH3-like domain superfamily [SSF50044] (14-79)
  IPR050670 Signal Transducing Adapter Molecule [PTHR45929] (10-83)

Sequence (84 aa):
MMSMARGDQQSQMVQRVIARFDFNASEPEELSFHRGDVIEVLGQEDENWWRGRISSTGSTGLFPANYVDTLPPIMPNVAHRPAN